Protein AF-A0A523UHT8-F1 (afdb_monomer)

Solvent-accessible surface area (backbone atoms only — not comparable to full-atom values): 7804 Å² total; per-residue (Å²): 109,72,67,57,50,40,52,53,35,48,50,46,30,52,52,48,49,47,45,37,44,64,73,67,59,37,53,72,67,59,37,49,61,74,40,44,63,39,52,52,34,50,52,41,34,51,19,59,75,73,63,38,61,50,54,41,23,27,41,36,50,54,29,47,51,51,14,58,46,39,65,77,75,48,65,91,44,88,87,36,39,68,58,51,51,44,22,50,51,30,42,53,48,40,53,49,53,52,50,55,28,57,79,66,72,37,53,69,49,42,53,53,12,35,52,54,13,48,67,52,45,54,61,51,51,52,51,40,55,51,50,53,65,75,39,55,82,69,53,59,61,56,51,67,76,64,59,127

Foldseek 3Di:
DLVVLLVLLVVLLVVLCCCCCPVVVDDPVLSCLVPVLSVLSVQCSVCSVVVPLLSLLLSLVVLCCLLVVQPVVADCDPLCVSVVSSSVSSVVSNVV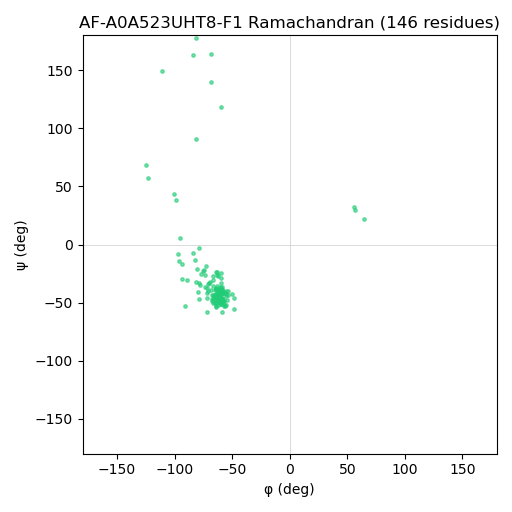SVVVCVVVVVVVSNVNSPVNSVVVVVVVVVVSVVVCVVCVVSVVVVVVSVDD

Nearest PDB structures (foldseek):
  3kav-assembly1_A  TM=5.963E-01  e=1.786E+00  Pseudomonas aeruginosa
  3kaw-assembly1_A  TM=6.095E-01  e=2.820E+00  Pseudomonas aeruginosa
  4zsv-assembly1_A  TM=6.319E-01  e=4.930E+00  Aquifex aeolicus VF5
  4zsz-assembly1_A  TM=6.050E-01  e=6.040E+00  Aquifex aeolicus VF5

pLDDT: mean 90.86, std 11.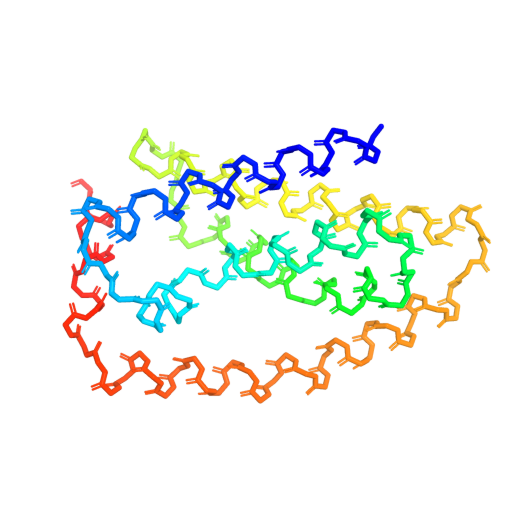4, range [41.84, 98.56]

Radius of gyration: 15.55 Å; Cα contacts (8 Å, |Δi|>4): 147; chains: 1; bounding box: 41×24×43 Å

Sequence (148 aa):
MKFFLIFANGICVGLAGFIFLYFLKYNFISWVMTDIPSLIQMFVVFALIFGKKILMNISIPFLLFYGAGGFFLFDWSSRTMPAQISHSIMILTTLYIIYLMITRWEIGKLVIGIMLGIILFVPFRVCEIYYLK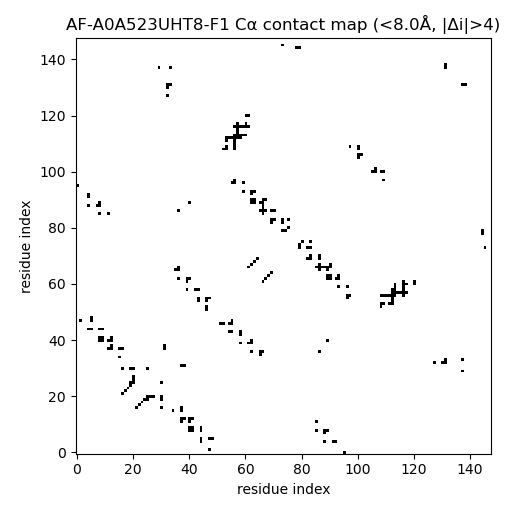AHPEVKSHFEFFRSK

Secondary structure (DSSP, 8-state):
-HHHHHHHHHHHHHHHHIIIIIIS---HHHHHHH-HHHHHHHHHHHHHHTT-HHHHHHHHHHHHHHHHHHHHHS-SSTTTHHHHHHHHHHHHHHHHHHHHHHHTT-HHHHHHHHHHHHHHHHHHHHHHHHHHHH-GGGTHHHHHHH--

Structure (mmCIF, N/CA/C/O backbone):
data_AF-A0A523UHT8-F1
#
_entry.id   AF-A0A523UHT8-F1
#
loop_
_atom_site.group_PDB
_atom_site.id
_atom_site.type_symbol
_atom_site.label_atom_id
_atom_site.label_alt_id
_atom_site.label_comp_id
_atom_site.label_asym_id
_atom_site.label_entity_id
_atom_site.label_seq_id
_atom_site.pdbx_PDB_ins_code
_atom_site.Cartn_x
_atom_site.Cartn_y
_atom_site.Cartn_z
_atom_site.occupancy
_atom_site.B_iso_or_equiv
_atom_site.auth_seq_id
_atom_site.auth_comp_id
_atom_site.auth_asym_id
_atom_site.auth_atom_id
_atom_site.pdbx_PDB_model_num
ATOM 1 N N . MET A 1 1 ? 0.981 7.375 14.532 1.00 90.00 1 MET A N 1
ATOM 2 C CA . MET A 1 1 ? 0.962 6.261 13.556 1.00 90.00 1 MET A CA 1
ATOM 3 C C . MET A 1 1 ? 0.268 6.618 12.238 1.00 90.00 1 MET A C 1
ATOM 5 O O . MET A 1 1 ? 0.932 6.576 11.217 1.00 90.00 1 MET A O 1
ATOM 9 N N . LYS A 1 2 ? -1.010 7.037 12.226 1.00 94.38 2 LYS A N 1
ATOM 10 C CA . LYS A 1 2 ? -1.746 7.370 10.983 1.00 94.38 2 LYS A CA 1
ATOM 11 C C . LYS A 1 2 ? -0.986 8.297 10.018 1.00 94.38 2 LYS A C 1
ATOM 13 O O . LYS A 1 2 ? -0.805 7.948 8.861 1.00 94.38 2 LYS A O 1
ATOM 18 N N . PHE A 1 3 ? -0.549 9.465 10.499 1.00 96.44 3 PHE A N 1
ATOM 19 C CA . PHE A 1 3 ? 0.160 10.449 9.672 1.00 96.44 3 PHE A CA 1
ATOM 20 C C . PHE A 1 3 ? 1.469 9.899 9.109 1.00 96.44 3 PHE A C 1
ATOM 22 O O . PHE A 1 3 ? 1.720 10.044 7.921 1.00 96.44 3 PHE A O 1
ATOM 29 N N . PHE A 1 4 ? 2.250 9.195 9.933 1.00 97.69 4 PHE A N 1
ATOM 30 C CA . PHE A 1 4 ? 3.465 8.517 9.485 1.00 97.69 4 PHE A CA 1
ATOM 31 C C . PHE A 1 4 ? 3.183 7.573 8.311 1.00 97.69 4 PHE A C 1
ATOM 33 O O . PHE A 1 4 ? 3.860 7.660 7.297 1.00 97.69 4 PHE A O 1
ATOM 40 N N . LEU A 1 5 ? 2.147 6.733 8.404 1.00 97.50 5 LEU A N 1
ATOM 41 C CA . LEU A 1 5 ? 1.805 5.798 7.329 1.00 97.50 5 LEU A CA 1
ATOM 42 C C . LEU A 1 5 ? 1.329 6.510 6.059 1.00 97.50 5 LEU A C 1
ATOM 44 O O . LEU A 1 5 ? 1.661 6.062 4.968 1.00 97.50 5 LEU A O 1
ATOM 48 N N . ILE A 1 6 ? 0.599 7.623 6.179 1.00 97.88 6 ILE A N 1
ATOM 49 C CA . ILE A 1 6 ? 0.219 8.448 5.021 1.00 97.88 6 ILE A CA 1
ATOM 50 C C . ILE A 1 6 ? 1.472 8.946 4.293 1.00 97.88 6 ILE A C 1
ATOM 52 O O . ILE A 1 6 ? 1.597 8.742 3.088 1.00 97.88 6 ILE A O 1
ATOM 56 N N . PHE A 1 7 ? 2.414 9.549 5.022 1.00 97.88 7 PHE A N 1
ATOM 57 C CA . PHE A 1 7 ? 3.648 10.060 4.427 1.00 97.88 7 PHE A CA 1
ATOM 58 C C . PHE A 1 7 ? 4.541 8.940 3.893 1.00 97.88 7 PHE A C 1
ATOM 60 O O . PHE A 1 7 ? 5.031 9.049 2.778 1.00 97.88 7 PHE A O 1
ATOM 67 N N . ALA A 1 8 ? 4.716 7.847 4.638 1.00 97.75 8 ALA A N 1
ATOM 68 C CA . ALA A 1 8 ? 5.574 6.738 4.234 1.00 97.75 8 ALA A CA 1
ATOM 69 C C . ALA A 1 8 ? 5.073 6.063 2.950 1.00 97.75 8 ALA A C 1
ATOM 71 O O . ALA A 1 8 ? 5.849 5.901 2.010 1.00 97.75 8 ALA A O 1
ATOM 72 N N . ASN A 1 9 ? 3.777 5.733 2.869 1.00 97.88 9 ASN A N 1
ATOM 73 C CA . ASN A 1 9 ? 3.193 5.195 1.636 1.00 97.88 9 ASN A CA 1
ATOM 74 C C . ASN A 1 9 ? 3.264 6.232 0.505 1.00 97.88 9 ASN A C 1
ATOM 76 O O . ASN A 1 9 ? 3.641 5.885 -0.606 1.00 97.88 9 ASN A O 1
ATOM 80 N N . GLY A 1 10 ? 2.969 7.508 0.782 1.00 97.12 10 GLY A N 1
ATOM 81 C CA . GLY A 1 10 ? 3.051 8.575 -0.219 1.00 97.12 10 GLY A CA 1
ATOM 82 C C . GLY A 1 10 ? 4.455 8.751 -0.809 1.00 97.12 10 GLY A C 1
ATOM 83 O O . GLY A 1 10 ? 4.593 8.895 -2.020 1.00 97.12 10 GLY A O 1
ATOM 84 N N . ILE A 1 11 ? 5.498 8.676 0.022 1.00 97.25 11 ILE A N 1
ATOM 85 C CA . ILE A 1 11 ? 6.900 8.722 -0.417 1.00 97.25 11 ILE A CA 1
ATOM 86 C C . ILE A 1 11 ? 7.235 7.500 -1.276 1.00 97.25 11 ILE A C 1
ATOM 88 O O . ILE A 1 11 ? 7.860 7.663 -2.320 1.00 97.25 11 ILE A O 1
ATOM 92 N N . CYS A 1 12 ? 6.797 6.299 -0.880 1.00 96.25 12 CYS A N 1
ATOM 93 C CA . CYS A 1 12 ? 7.025 5.077 -1.658 1.00 96.25 12 CYS A CA 1
ATOM 94 C C . CYS A 1 12 ? 6.412 5.189 -3.063 1.00 96.25 12 CYS A C 1
ATOM 96 O O . CYS A 1 12 ? 7.110 4.973 -4.052 1.00 96.25 12 CYS A O 1
ATOM 98 N N . VAL A 1 13 ? 5.155 5.638 -3.151 1.00 95.88 13 VAL A N 1
ATOM 99 C CA . VAL A 1 13 ? 4.454 5.879 -4.424 1.00 95.88 13 VAL A CA 1
ATOM 100 C C . VAL A 1 13 ? 5.153 6.952 -5.256 1.00 95.88 13 VAL A C 1
ATOM 102 O O . VAL A 1 13 ? 5.327 6.780 -6.459 1.00 95.88 13 VAL A O 1
ATOM 105 N N . GLY A 1 14 ? 5.55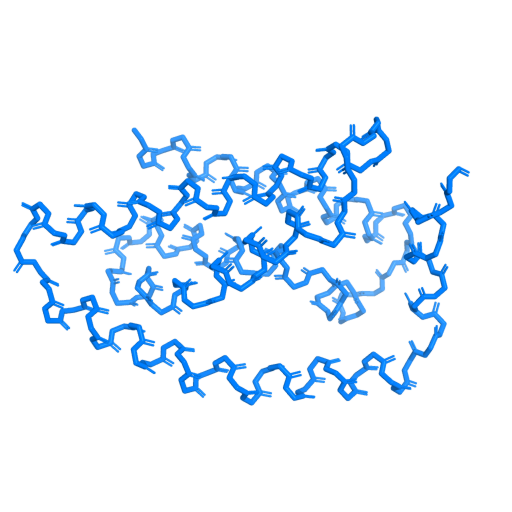8 8.061 -4.632 1.00 94.75 14 GLY A N 1
ATOM 106 C CA . GLY A 1 14 ? 6.224 9.165 -5.322 1.00 94.75 14 GLY A CA 1
ATOM 107 C C . GLY A 1 14 ? 7.577 8.763 -5.908 1.00 94.75 14 GLY A C 1
ATOM 108 O O . GLY A 1 14 ? 7.857 9.063 -7.067 1.00 94.75 14 GLY A O 1
ATOM 109 N N . LEU A 1 15 ? 8.397 8.042 -5.137 1.00 93.12 15 LEU A N 1
ATOM 110 C CA . LEU A 1 15 ? 9.695 7.540 -5.592 1.00 93.12 15 LEU A CA 1
ATOM 111 C C . LEU A 1 15 ? 9.542 6.508 -6.708 1.00 93.12 15 LEU A C 1
ATOM 113 O O . LEU A 1 15 ? 10.246 6.593 -7.712 1.00 93.12 15 LEU A O 1
ATOM 117 N N . ALA A 1 16 ? 8.613 5.564 -6.562 1.00 91.69 16 ALA A N 1
ATOM 118 C CA . ALA A 1 16 ? 8.368 4.569 -7.593 1.00 91.69 16 ALA A CA 1
ATOM 119 C C . ALA A 1 16 ? 7.841 5.227 -8.876 1.00 91.69 16 ALA A C 1
ATOM 121 O O . ALA A 1 16 ? 8.415 5.030 -9.944 1.00 91.69 16 ALA A O 1
ATOM 122 N N . GLY A 1 17 ? 6.846 6.112 -8.776 1.00 92.31 17 GLY A N 1
ATOM 123 C CA . GLY A 1 17 ? 6.354 6.884 -9.917 1.00 92.31 17 GLY A CA 1
ATOM 124 C C . GLY A 1 17 ? 7.465 7.670 -10.615 1.00 92.31 17 GLY A C 1
ATOM 125 O O . GLY A 1 17 ? 7.561 7.636 -11.839 1.00 92.31 17 GLY A O 1
ATOM 126 N N . PHE A 1 18 ? 8.363 8.306 -9.858 1.00 92.31 18 PHE A N 1
ATOM 127 C CA . PHE A 1 18 ? 9.525 8.994 -10.422 1.00 92.31 18 PHE A CA 1
ATOM 128 C C . PHE A 1 18 ? 10.466 8.033 -11.167 1.00 92.31 18 PHE A C 1
ATOM 130 O O . PHE A 1 18 ? 10.868 8.315 -12.292 1.00 92.31 18 PHE A O 1
ATOM 137 N N . ILE A 1 19 ? 10.776 6.864 -10.607 1.00 89.94 19 ILE A N 1
ATOM 138 C CA . ILE A 1 19 ? 11.630 5.871 -11.273 1.00 89.94 19 ILE A CA 1
ATOM 139 C C . ILE A 1 19 ? 10.970 5.340 -12.552 1.00 89.94 19 ILE A C 1
ATOM 141 O O . ILE A 1 19 ? 11.566 5.396 -13.628 1.00 89.94 19 ILE A O 1
ATOM 145 N N . PHE A 1 20 ? 9.737 4.848 -12.463 1.00 89.38 20 PHE A N 1
ATOM 146 C CA . PHE A 1 20 ? 9.080 4.177 -13.583 1.00 89.38 20 PHE A CA 1
ATOM 147 C C . PHE A 1 20 ? 8.674 5.148 -14.697 1.00 89.38 20 PHE A C 1
ATOM 149 O O . PHE A 1 20 ? 8.944 4.888 -15.870 1.00 89.38 20 PHE A O 1
ATOM 156 N N . LEU A 1 21 ? 8.061 6.284 -14.359 1.00 90.56 21 LEU A N 1
ATOM 157 C CA . LEU A 1 21 ? 7.547 7.214 -15.367 1.00 90.56 21 LEU A CA 1
ATOM 158 C C . LEU A 1 21 ? 8.655 8.085 -15.966 1.00 90.56 21 LEU A C 1
ATOM 160 O O . LEU A 1 21 ? 8.661 8.311 -17.173 1.00 90.56 21 LEU A O 1
ATOM 164 N N . TYR A 1 22 ? 9.595 8.573 -15.149 1.00 90.62 22 TYR A N 1
ATOM 165 C CA . TYR A 1 22 ? 10.620 9.505 -15.624 1.00 90.62 22 TYR A CA 1
ATOM 166 C C . TYR A 1 22 ? 11.881 8.788 -16.118 1.00 90.62 22 TYR A C 1
ATOM 168 O O . TYR A 1 22 ? 12.301 9.009 -17.254 1.00 90.62 22 TYR A O 1
ATOM 176 N N . PHE A 1 23 ? 12.475 7.902 -15.311 1.00 88.25 23 PHE A N 1
ATOM 177 C CA . PHE A 1 23 ? 13.725 7.231 -15.695 1.00 88.25 23 PHE A CA 1
ATOM 178 C C . PHE A 1 23 ? 13.509 6.074 -16.667 1.00 8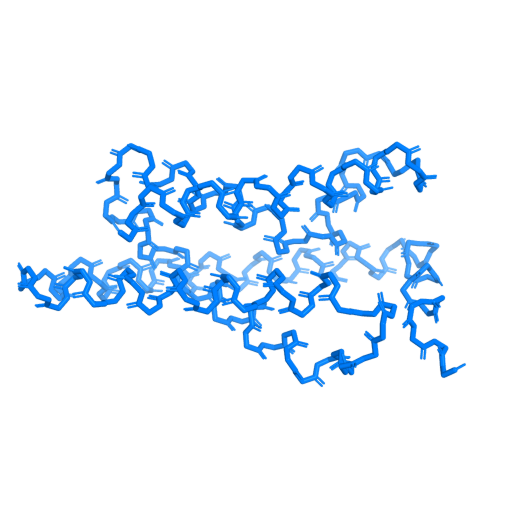8.25 23 PHE A C 1
ATOM 180 O O . PHE A 1 23 ? 14.212 5.988 -17.674 1.00 88.25 23 PHE A O 1
ATOM 187 N N . LEU A 1 24 ? 12.536 5.202 -16.393 1.00 86.50 24 LEU A N 1
ATOM 188 C CA . LEU A 1 24 ? 12.236 4.056 -17.259 1.00 86.50 24 LEU A CA 1
ATOM 189 C C . LEU A 1 24 ? 11.316 4.421 -18.432 1.00 86.50 24 LEU A C 1
ATOM 191 O O . LEU A 1 24 ? 11.130 3.606 -19.331 1.00 86.50 24 LEU A O 1
ATOM 195 N N . LYS A 1 25 ? 10.780 5.651 -18.456 1.00 89.12 25 LYS A N 1
ATOM 196 C CA . LYS A 1 25 ? 9.895 6.177 -19.510 1.00 89.12 25 LYS A CA 1
ATOM 197 C C . LYS A 1 25 ? 8.657 5.312 -19.754 1.00 89.12 25 LYS A C 1
ATOM 199 O O . LYS A 1 25 ? 8.162 5.227 -20.880 1.00 89.12 25 LYS A O 1
ATOM 204 N N . TYR A 1 26 ? 8.145 4.663 -18.712 1.00 88.31 26 TYR A N 1
ATOM 205 C CA . TYR A 1 26 ? 6.901 3.915 -18.825 1.00 88.31 26 TYR A CA 1
ATOM 206 C C . TYR A 1 26 ? 5.747 4.890 -19.033 1.00 88.31 26 TYR A C 1
ATOM 208 O O . TYR A 1 26 ? 5.676 5.946 -18.402 1.00 88.31 26 TYR A O 1
ATOM 216 N N . ASN A 1 27 ? 4.807 4.523 -19.902 1.00 91.19 27 ASN A N 1
ATOM 217 C CA . ASN A 1 27 ? 3.524 5.207 -19.912 1.00 91.19 27 ASN A CA 1
ATOM 218 C C . ASN A 1 27 ? 2.751 4.872 -18.621 1.00 91.19 27 ASN A C 1
ATOM 220 O O . ASN A 1 27 ? 3.065 3.913 -17.910 1.00 91.19 27 ASN A O 1
ATOM 224 N N . PHE A 1 28 ? 1.720 5.663 -18.326 1.00 88.94 28 PHE A N 1
ATOM 225 C CA . PHE A 1 28 ? 0.950 5.519 -17.091 1.00 88.94 28 PHE A CA 1
ATOM 226 C C . PHE A 1 28 ? 0.345 4.116 -16.912 1.00 88.94 28 PHE A C 1
ATOM 228 O O . PHE A 1 28 ? 0.391 3.569 -15.814 1.00 88.94 28 PHE A O 1
ATOM 235 N N . ILE A 1 29 ? -0.180 3.511 -17.985 1.00 89.94 29 ILE A N 1
ATOM 236 C CA . ILE A 1 29 ? -0.800 2.179 -17.927 1.00 89.94 29 ILE A CA 1
ATOM 237 C C . ILE A 1 29 ? 0.257 1.117 -17.620 1.00 89.94 29 ILE A C 1
ATOM 239 O O . ILE A 1 29 ? 0.060 0.306 -16.716 1.00 89.94 29 ILE A O 1
ATOM 243 N N . SER A 1 30 ? 1.394 1.154 -18.316 1.00 89.31 30 SER A N 1
ATOM 244 C CA . SER A 1 30 ? 2.507 0.240 -18.077 1.00 89.31 30 SER A CA 1
ATOM 245 C C . SER A 1 30 ? 3.012 0.351 -16.647 1.00 89.31 30 SER A C 1
ATOM 247 O O . SER A 1 30 ? 3.143 -0.681 -16.003 1.00 89.31 30 SER A O 1
ATOM 249 N N . TRP A 1 31 ? 3.205 1.567 -16.117 1.00 90.31 31 TRP A N 1
ATOM 250 C CA . TRP A 1 31 ? 3.606 1.758 -14.720 1.00 90.31 31 TRP A CA 1
ATOM 251 C C . TRP A 1 31 ? 2.612 1.115 -13.751 1.00 90.31 31 TRP A C 1
ATOM 253 O O . TRP A 1 31 ? 3.019 0.273 -12.954 1.00 90.31 31 TRP A O 1
ATOM 263 N N . VAL A 1 32 ? 1.320 1.437 -13.863 1.00 89.56 32 VAL A N 1
ATOM 264 C CA . VAL A 1 32 ? 0.276 0.907 -12.970 1.00 89.56 32 VAL A CA 1
ATOM 265 C C . VAL A 1 32 ? 0.208 -0.621 -13.004 1.00 89.56 32 VAL A C 1
ATOM 267 O O . VAL A 1 32 ? 0.041 -1.251 -11.961 1.00 89.56 32 VAL A O 1
ATOM 270 N N . MET A 1 33 ? 0.351 -1.223 -14.185 1.00 89.38 33 MET A N 1
ATOM 271 C CA . MET A 1 33 ? 0.281 -2.677 -14.340 1.00 89.38 33 MET A CA 1
ATOM 272 C C . MET A 1 33 ? 1.556 -3.393 -13.880 1.00 89.38 33 MET A C 1
ATOM 274 O O . MET A 1 33 ? 1.488 -4.559 -13.500 1.00 89.38 33 MET A O 1
ATOM 278 N N . THR A 1 34 ? 2.712 -2.721 -13.883 1.00 86.25 34 THR A N 1
ATOM 279 C CA . THR A 1 34 ? 3.966 -3.286 -13.351 1.00 86.25 34 THR A CA 1
ATOM 280 C C . THR A 1 34 ? 4.208 -3.042 -11.882 1.00 86.25 34 THR A C 1
ATOM 282 O O . THR A 1 34 ? 4.866 -3.845 -11.228 1.00 86.25 34 THR A O 1
ATOM 285 N N . ASP A 1 35 ? 3.713 -1.924 -11.375 1.00 90.44 35 ASP A N 1
ATOM 286 C CA . ASP A 1 35 ? 3.961 -1.447 -10.026 1.00 90.44 35 ASP A CA 1
ATOM 287 C C . ASP A 1 35 ? 2.629 -1.249 -9.308 1.00 90.44 35 ASP A C 1
ATOM 289 O O . ASP A 1 35 ? 2.252 -0.190 -8.800 1.00 90.44 35 ASP A O 1
ATOM 293 N N . ILE A 1 36 ? 1.893 -2.352 -9.280 1.00 91.88 36 ILE A N 1
ATOM 294 C CA . ILE A 1 36 ? 0.651 -2.481 -8.539 1.00 91.88 36 ILE A CA 1
ATOM 295 C C . ILE A 1 36 ? 0.834 -2.099 -7.059 1.00 91.88 36 ILE A C 1
ATOM 297 O O . ILE A 1 36 ? -0.065 -1.440 -6.529 1.00 91.88 36 ILE A O 1
ATOM 301 N N . PRO A 1 37 ? 1.946 -2.448 -6.363 1.00 93.31 37 PRO A N 1
ATOM 302 C CA . PRO A 1 37 ? 2.173 -1.987 -4.997 1.00 93.31 37 PRO A CA 1
ATOM 303 C C . PRO A 1 37 ? 1.960 -0.479 -4.832 1.00 93.31 37 PRO A C 1
ATOM 305 O O . PRO A 1 37 ? 1.212 -0.083 -3.937 1.00 93.31 37 PRO A O 1
ATOM 308 N N . SER A 1 38 ? 2.498 0.348 -5.734 1.00 94.12 38 SER A N 1
ATOM 309 C CA . SER A 1 38 ? 2.292 1.801 -5.696 1.00 94.12 38 SER A CA 1
ATOM 310 C C . SER A 1 38 ? 0.836 2.210 -5.904 1.00 94.12 38 SER A C 1
ATOM 312 O O . SER A 1 38 ? 0.346 3.104 -5.212 1.00 94.12 38 SER A O 1
ATOM 314 N N . LEU A 1 39 ? 0.092 1.541 -6.789 1.00 94.62 39 LEU A N 1
ATOM 315 C CA . LEU A 1 39 ? -1.345 1.802 -6.946 1.00 94.62 39 LEU A CA 1
ATOM 316 C C . LEU A 1 39 ? -2.106 1.534 -5.636 1.00 94.62 39 LEU A C 1
ATOM 318 O O . LEU A 1 39 ? -2.926 2.347 -5.201 1.00 94.62 39 LEU A O 1
ATOM 322 N N . ILE A 1 40 ? -1.818 0.409 -4.980 1.00 96.75 40 ILE A N 1
ATOM 323 C CA . ILE A 1 40 ? -2.467 0.024 -3.720 1.00 96.75 40 ILE A CA 1
ATOM 324 C C . ILE A 1 40 ? -2.059 0.963 -2.580 1.00 96.75 40 ILE A C 1
ATOM 326 O O . ILE A 1 40 ? -2.907 1.361 -1.777 1.00 96.75 40 ILE A O 1
ATOM 330 N N . GLN A 1 41 ? -0.791 1.373 -2.526 1.00 97.50 41 GLN A N 1
ATOM 331 C CA . GLN A 1 41 ? -0.307 2.363 -1.566 1.00 97.50 41 GLN A CA 1
ATOM 332 C C . GLN A 1 41 ? -0.968 3.735 -1.780 1.00 97.50 41 GLN A C 1
ATOM 334 O O . GLN A 1 41 ? -1.354 4.399 -0.818 1.00 97.50 41 GLN A O 1
ATOM 339 N N . MET A 1 42 ? -1.191 4.145 -3.029 1.00 96.94 42 MET A N 1
ATOM 340 C CA . MET A 1 42 ? -1.927 5.370 -3.349 1.00 96.94 42 MET A CA 1
ATOM 341 C C . MET A 1 42 ? -3.389 5.277 -2.888 1.00 96.94 42 MET A C 1
ATOM 343 O O . MET A 1 42 ? -3.905 6.193 -2.240 1.00 96.94 42 MET A O 1
ATOM 347 N N . PHE A 1 43 ? -4.041 4.140 -3.146 1.00 97.44 43 PHE A N 1
ATOM 348 C CA . PHE A 1 43 ? -5.408 3.880 -2.697 1.00 97.44 43 PHE A CA 1
ATOM 349 C C . PHE A 1 43 ? -5.533 3.890 -1.165 1.00 97.44 43 PHE A C 1
ATOM 351 O O . PHE A 1 43 ? -6.456 4.507 -0.624 1.00 97.44 43 PHE A O 1
ATOM 358 N N . VAL A 1 44 ? -4.600 3.266 -0.435 1.00 97.81 44 VAL A N 1
ATOM 359 C CA . VAL A 1 44 ? -4.651 3.269 1.035 1.00 97.81 44 VAL A CA 1
ATOM 360 C C . VAL A 1 44 ? -4.328 4.647 1.616 1.00 97.81 44 VAL A C 1
ATOM 362 O O . VAL A 1 44 ? -4.953 5.039 2.600 1.00 97.81 44 VAL A O 1
ATOM 365 N N . VAL A 1 45 ? -3.437 5.429 0.995 1.00 97.94 45 VAL A N 1
ATOM 366 C CA . VAL A 1 45 ? -3.192 6.833 1.376 1.00 97.94 45 VAL A CA 1
ATOM 367 C C . VAL A 1 45 ? -4.482 7.640 1.279 1.00 97.94 45 VAL A C 1
ATOM 369 O O . VAL A 1 45 ? -4.861 8.302 2.249 1.00 97.94 45 VAL A O 1
ATOM 372 N N . PHE A 1 46 ? -5.203 7.520 0.162 1.00 97.75 46 PHE A N 1
ATOM 373 C CA . PHE A 1 46 ? -6.520 8.129 -0.002 1.00 97.75 46 PHE A CA 1
ATOM 374 C C . PHE A 1 46 ? -7.476 7.677 1.114 1.00 97.75 46 PHE A C 1
ATOM 376 O O . PHE A 1 46 ? -8.030 8.506 1.842 1.00 97.75 46 PHE A O 1
ATOM 383 N N . ALA A 1 47 ? -7.617 6.367 1.333 1.00 97.56 47 ALA A N 1
ATOM 384 C CA . ALA A 1 47 ? -8.503 5.832 2.366 1.00 97.56 47 ALA A CA 1
ATOM 385 C C . ALA A 1 47 ? -8.165 6.366 3.773 1.00 97.56 47 ALA A C 1
ATOM 387 O O . ALA A 1 47 ? -9.074 6.731 4.529 1.00 97.56 47 ALA A O 1
ATOM 388 N N . LEU A 1 48 ? -6.871 6.452 4.108 1.00 97.56 48 LEU A N 1
ATOM 389 C CA . LEU A 1 48 ? -6.352 6.987 5.365 1.00 97.56 48 LEU A CA 1
ATOM 390 C C . LEU A 1 48 ? -6.673 8.474 5.524 1.00 97.56 48 LEU A C 1
ATOM 392 O O . LEU A 1 48 ? -7.228 8.848 6.562 1.00 97.56 48 LEU A O 1
ATOM 396 N N . ILE A 1 49 ? -6.386 9.312 4.524 1.00 97.81 49 ILE A N 1
ATOM 397 C CA . ILE A 1 49 ? -6.667 10.758 4.562 1.00 97.81 49 ILE A CA 1
ATOM 398 C C . ILE A 1 49 ? -8.152 10.999 4.850 1.00 97.81 49 ILE A C 1
ATOM 400 O O . ILE A 1 49 ? -8.486 11.651 5.840 1.00 97.81 49 ILE A O 1
ATOM 404 N N . PHE A 1 50 ? -9.038 10.367 4.077 1.00 97.00 50 PHE A N 1
ATOM 405 C CA . PHE A 1 50 ? -10.487 10.557 4.196 1.00 97.00 50 PHE A CA 1
ATOM 406 C C . PHE A 1 50 ? -11.138 9.783 5.351 1.00 97.00 50 PHE A C 1
ATOM 408 O O . PHE A 1 50 ? -12.346 9.890 5.566 1.00 97.00 50 PHE A O 1
ATOM 415 N N . GLY A 1 51 ? -10.375 8.976 6.096 1.00 94.81 51 GLY A N 1
ATOM 416 C CA . GLY A 1 51 ? -10.897 8.224 7.239 1.00 94.81 51 GLY A CA 1
ATOM 417 C C . GLY A 1 51 ? -11.941 7.163 6.863 1.00 94.81 51 GLY A C 1
ATOM 418 O O . GLY A 1 51 ? -12.744 6.760 7.708 1.00 94.81 51 GLY A O 1
ATOM 419 N N . LYS A 1 52 ? -11.959 6.701 5.606 1.00 96.25 52 LYS A N 1
ATOM 420 C CA . LYS A 1 52 ? -12.966 5.763 5.091 1.00 96.25 52 LYS A CA 1
ATOM 421 C C . LYS A 1 52 ? -12.608 4.329 5.477 1.00 96.25 52 LYS A C 1
ATOM 423 O O . LYS A 1 52 ? -11.931 3.625 4.738 1.00 96.25 52 LYS A O 1
ATOM 428 N N . LYS A 1 53 ? -13.105 3.885 6.632 1.00 96.25 53 LYS A N 1
ATOM 429 C CA . LYS A 1 53 ? -12.784 2.575 7.236 1.00 96.25 53 LYS A CA 1
ATOM 430 C C . LYS A 1 53 ? -13.012 1.388 6.295 1.00 96.25 53 LYS A C 1
ATOM 432 O O . LYS A 1 53 ? -12.156 0.523 6.204 1.00 96.25 53 LYS A O 1
ATOM 437 N N . ILE A 1 54 ? -14.124 1.378 5.554 1.00 96.94 54 ILE A N 1
ATOM 438 C CA . ILE A 1 54 ? -14.403 0.313 4.575 1.00 96.94 54 ILE A CA 1
ATOM 439 C C . ILE A 1 54 ? -13.337 0.295 3.472 1.00 96.94 54 ILE A C 1
ATOM 441 O O . ILE A 1 54 ? -12.829 -0.774 3.160 1.00 96.94 54 ILE A O 1
ATOM 445 N N . LEU A 1 55 ? -12.934 1.456 2.941 1.00 97.75 55 LEU A N 1
ATOM 446 C CA . LEU A 1 55 ? -11.875 1.532 1.925 1.00 97.75 55 LEU A CA 1
ATOM 447 C C . LEU A 1 55 ? -10.518 1.078 2.480 1.00 97.75 55 LEU A C 1
ATOM 449 O O . LEU A 1 55 ? -9.797 0.353 1.802 1.00 97.75 55 LEU A O 1
ATOM 453 N N . MET A 1 56 ? -10.196 1.434 3.731 1.00 98.12 56 MET A N 1
ATOM 454 C CA . MET A 1 56 ? -8.994 0.919 4.399 1.00 98.12 56 MET A CA 1
ATOM 455 C C . MET A 1 56 ? -9.030 -0.612 4.460 1.00 98.12 56 MET A C 1
ATOM 457 O O . MET A 1 56 ? -8.069 -1.273 4.084 1.00 98.12 56 MET A O 1
ATOM 461 N N . ASN A 1 57 ? -10.157 -1.190 4.870 1.00 98.31 57 ASN A N 1
ATOM 462 C CA . ASN A 1 57 ? -10.290 -2.636 5.024 1.00 98.31 57 ASN A CA 1
ATOM 463 C C . ASN A 1 57 ? -10.295 -3.376 3.671 1.00 98.31 57 ASN A C 1
ATOM 465 O O . ASN A 1 57 ? -9.740 -4.466 3.585 1.00 98.31 57 ASN A O 1
ATOM 469 N N . ILE A 1 58 ? -10.840 -2.768 2.608 1.00 98.38 58 ILE A N 1
ATOM 470 C CA . ILE A 1 58 ? -10.760 -3.282 1.226 1.00 98.38 58 ILE A CA 1
ATOM 471 C C . ILE A 1 58 ? -9.310 -3.404 0.753 1.00 98.38 58 ILE A C 1
ATOM 473 O O . ILE A 1 58 ? -8.990 -4.321 0.003 1.00 98.38 58 ILE A O 1
ATOM 477 N N . SER A 1 59 ? -8.419 -2.517 1.204 1.00 98.06 59 SER A N 1
ATOM 478 C CA . SER A 1 59 ? -7.006 -2.574 0.816 1.00 98.06 59 SER A CA 1
ATOM 479 C C . SER A 1 59 ? -6.230 -3.726 1.468 1.00 98.06 59 SER A C 1
ATOM 481 O O . SER A 1 59 ? -5.187 -4.103 0.948 1.00 98.06 59 SER A O 1
ATOM 483 N N . ILE A 1 60 ? -6.728 -4.326 2.559 1.00 98.25 60 ILE A N 1
ATOM 484 C CA . ILE A 1 60 ? -5.995 -5.342 3.339 1.00 98.25 60 ILE A CA 1
ATOM 485 C C . ILE A 1 60 ? -5.560 -6.548 2.490 1.00 98.25 60 ILE A C 1
ATOM 487 O O . ILE A 1 60 ? -4.372 -6.865 2.528 1.00 98.25 60 ILE A O 1
ATOM 491 N N . PRO A 1 61 ? -6.436 -7.215 1.706 1.00 98.12 61 PRO A N 1
ATOM 492 C CA . PRO A 1 61 ? -6.016 -8.358 0.893 1.00 98.12 61 PRO A CA 1
ATOM 493 C C . PRO A 1 61 ? -4.911 -8.001 -0.105 1.00 98.12 61 PRO A C 1
ATOM 495 O O . PRO A 1 61 ? -3.954 -8.756 -0.264 1.00 98.12 61 PRO A O 1
ATOM 498 N N . PHE A 1 62 ? -4.997 -6.818 -0.718 1.00 97.50 62 PHE A N 1
ATOM 499 C CA . PHE A 1 62 ? -3.977 -6.322 -1.636 1.00 97.50 62 PHE A CA 1
ATOM 500 C C . PHE A 1 62 ? -2.662 -6.030 -0.905 1.00 97.50 62 PHE A C 1
ATOM 502 O O . PHE A 1 62 ? -1.607 -6.506 -1.317 1.00 97.50 62 PHE A O 1
ATOM 509 N N . LEU A 1 63 ? -2.714 -5.281 0.199 1.00 97.75 63 LEU A N 1
ATOM 510 C CA . LEU A 1 63 ? -1.530 -4.931 0.982 1.00 97.75 63 LEU A CA 1
ATOM 511 C C . LEU A 1 63 ? -0.812 -6.171 1.518 1.00 97.75 63 LEU A C 1
ATOM 513 O O . LEU A 1 63 ? 0.414 -6.213 1.493 1.00 97.75 63 LEU A O 1
ATOM 517 N N . LEU A 1 64 ? -1.556 -7.189 1.956 1.00 96.88 64 LEU A N 1
ATOM 518 C CA . LEU A 1 64 ? -0.983 -8.461 2.385 1.00 96.88 64 LEU A CA 1
ATOM 519 C C . LEU A 1 64 ? -0.365 -9.221 1.218 1.00 96.88 64 LEU A C 1
ATOM 521 O O . LEU A 1 64 ? 0.773 -9.661 1.335 1.00 96.88 64 LEU A O 1
ATOM 525 N N . PHE A 1 65 ? -1.072 -9.359 0.097 1.00 95.62 65 PHE A N 1
ATOM 526 C CA . PHE A 1 65 ? -0.560 -10.115 -1.041 1.00 95.62 65 PHE A CA 1
ATOM 527 C C . PHE A 1 65 ? 0.719 -9.493 -1.612 1.00 95.62 65 PHE A C 1
ATOM 529 O O . PHE A 1 65 ? 1.735 -10.173 -1.726 1.00 95.62 65 PHE A O 1
ATOM 536 N N . TYR A 1 66 ? 0.697 -8.196 -1.926 1.00 94.19 66 TYR A N 1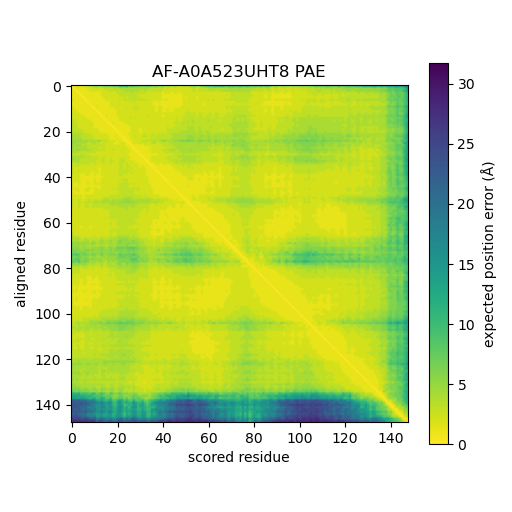
ATOM 537 C CA . TYR A 1 66 ? 1.850 -7.515 -2.518 1.00 94.19 66 TYR A CA 1
ATOM 538 C C . TYR A 1 66 ? 2.923 -7.161 -1.485 1.00 94.19 66 TYR A C 1
ATOM 540 O O . TYR A 1 66 ? 4.104 -7.192 -1.812 1.00 94.19 66 TYR A O 1
ATOM 548 N N . GLY A 1 67 ? 2.547 -6.843 -0.243 1.00 94.62 67 GLY A N 1
ATOM 549 C CA . GLY A 1 67 ? 3.494 -6.557 0.834 1.00 94.62 67 GLY A CA 1
ATOM 550 C C . GLY A 1 67 ? 4.206 -7.817 1.320 1.00 94.62 67 GLY A C 1
ATOM 551 O O . GLY A 1 67 ? 5.426 -7.902 1.239 1.00 94.62 67 GLY A O 1
ATOM 552 N N . ALA A 1 68 ? 3.459 -8.830 1.773 1.00 93.75 68 ALA A N 1
ATOM 553 C CA . ALA A 1 68 ? 4.065 -10.059 2.290 1.00 93.75 68 ALA A CA 1
ATOM 554 C C . ALA A 1 68 ? 4.687 -10.872 1.156 1.00 93.75 68 ALA A C 1
ATOM 556 O O . ALA A 1 68 ? 5.785 -11.393 1.313 1.00 93.75 68 ALA A O 1
ATOM 557 N N . GLY A 1 69 ? 4.018 -10.947 -0.001 1.00 89.44 69 GLY A N 1
ATOM 558 C CA . GLY A 1 69 ? 4.562 -11.612 -1.183 1.00 89.44 69 GLY A CA 1
ATOM 559 C C . GLY A 1 69 ? 5.880 -10.989 -1.643 1.00 89.44 69 GLY A C 1
ATOM 560 O O . GLY A 1 69 ? 6.799 -11.722 -2.000 1.00 89.44 69 GLY A O 1
ATOM 561 N N . GLY A 1 70 ? 6.017 -9.661 -1.552 1.00 85.50 70 GLY A N 1
ATOM 562 C CA . GLY A 1 70 ? 7.255 -8.949 -1.876 1.00 85.50 70 GLY A CA 1
ATOM 563 C C . GLY A 1 70 ? 8.468 -9.452 -1.090 1.00 85.50 70 GLY A C 1
ATOM 564 O O . GLY A 1 70 ? 9.530 -9.662 -1.674 1.00 85.50 70 GLY A O 1
ATOM 565 N N . PHE A 1 71 ? 8.296 -9.770 0.196 1.00 87.69 71 PHE A N 1
ATOM 566 C CA . PHE A 1 71 ? 9.375 -10.307 1.034 1.00 87.69 71 PHE A CA 1
ATOM 567 C C . PHE A 1 71 ? 9.921 -11.658 0.562 1.00 87.69 71 PHE A C 1
ATOM 569 O O . PHE A 1 71 ? 11.079 -11.967 0.827 1.00 87.69 71 PHE A O 1
ATOM 576 N N . PHE A 1 72 ? 9.107 -12.460 -0.129 1.00 85.62 72 PHE A N 1
ATOM 577 C CA . PHE A 1 72 ? 9.523 -13.758 -0.670 1.00 85.62 72 PHE A CA 1
ATOM 578 C C . PHE A 1 72 ? 10.008 -13.676 -2.122 1.00 85.62 72 PHE A C 1
ATOM 580 O O . PHE A 1 72 ? 10.639 -14.613 -2.609 1.00 85.62 72 PHE A O 1
ATOM 587 N N . LEU A 1 73 ? 9.697 -12.586 -2.829 1.00 82.75 73 LEU A N 1
ATOM 588 C CA . LEU A 1 73 ? 10.052 -12.399 -4.238 1.00 82.75 73 LEU A CA 1
ATOM 589 C C . LEU A 1 73 ? 11.372 -11.650 -4.435 1.00 82.75 73 LEU A C 1
ATOM 591 O O . LEU A 1 73 ? 12.049 -11.886 -5.439 1.00 82.75 73 LEU A O 1
ATOM 595 N N . PHE A 1 74 ? 11.728 -10.765 -3.505 1.00 80.50 74 PHE A N 1
ATOM 596 C CA . PHE A 1 74 ? 12.945 -9.961 -3.554 1.00 80.50 74 PHE A CA 1
ATOM 597 C C . PHE A 1 74 ? 13.937 -10.398 -2.473 1.00 80.50 74 PHE A C 1
ATOM 599 O O . PHE A 1 74 ? 13.547 -10.845 -1.395 1.00 80.50 74 PHE A O 1
ATOM 606 N N . ASP A 1 75 ? 15.232 -10.251 -2.750 1.00 85.19 75 ASP A N 1
ATOM 607 C CA . ASP A 1 75 ? 16.278 -10.398 -1.736 1.00 85.19 75 ASP A CA 1
ATOM 608 C C . ASP A 1 75 ? 16.438 -9.107 -0.911 1.00 85.19 75 ASP A C 1
ATOM 610 O O . ASP A 1 75 ? 15.747 -8.117 -1.145 1.00 85.19 75 ASP A O 1
ATOM 614 N N . TRP A 1 76 ? 17.325 -9.115 0.083 1.00 86.81 76 TRP A N 1
ATOM 615 C CA . TRP A 1 76 ? 17.672 -7.934 0.887 1.00 86.81 76 TRP A CA 1
ATOM 616 C C . TRP A 1 76 ? 18.997 -7.318 0.4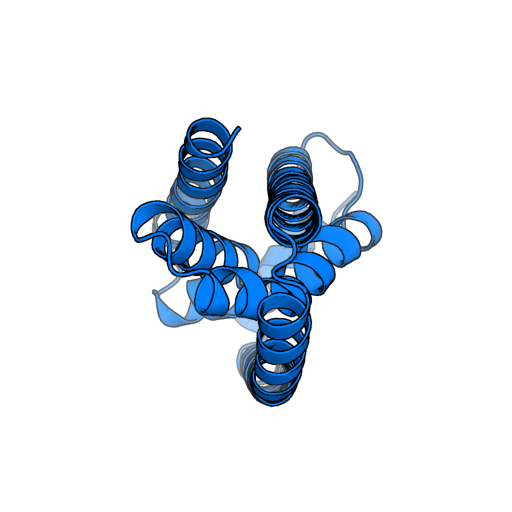18 1.00 86.81 76 TRP A C 1
ATOM 618 O O . TRP A 1 76 ? 19.874 -7.000 1.223 1.00 86.81 76 TRP A O 1
ATOM 628 N N . SER A 1 77 ? 19.180 -7.203 -0.899 1.00 88.25 77 SER A N 1
ATOM 629 C CA . SER A 1 77 ? 20.353 -6.550 -1.481 1.00 88.25 77 SER A CA 1
ATOM 630 C C . SER A 1 77 ? 20.168 -5.031 -1.550 1.00 88.25 77 SER A C 1
ATOM 632 O O . SER A 1 77 ? 19.057 -4.508 -1.479 1.00 88.25 77 SER A O 1
ATOM 634 N N . SER A 1 78 ? 21.260 -4.287 -1.733 1.00 84.88 78 SER A N 1
ATOM 635 C CA . SER A 1 78 ? 21.200 -2.825 -1.883 1.00 84.88 78 SER A CA 1
ATOM 636 C C . SER A 1 78 ? 20.346 -2.374 -3.077 1.00 84.88 78 SER A C 1
ATOM 638 O O . SER A 1 78 ? 19.741 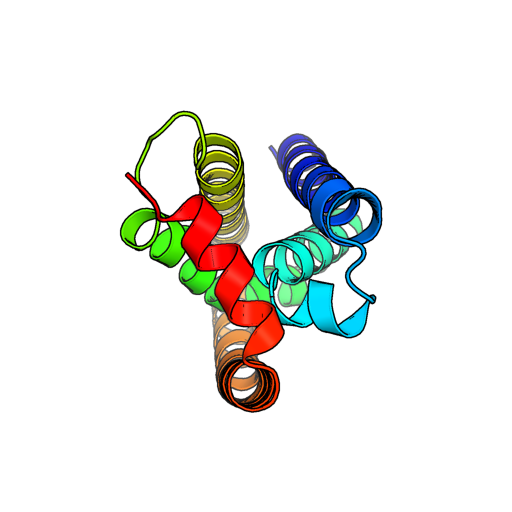-1.305 -3.018 1.00 84.88 78 SER A O 1
ATOM 640 N N . ARG A 1 79 ? 20.257 -3.194 -4.136 1.00 83.88 79 ARG A N 1
ATOM 641 C CA . ARG A 1 79 ? 19.450 -2.920 -5.338 1.00 83.88 79 ARG A CA 1
ATOM 642 C C . ARG A 1 79 ? 17.948 -3.041 -5.080 1.00 83.88 79 ARG A C 1
ATOM 644 O O . ARG A 1 79 ? 17.175 -2.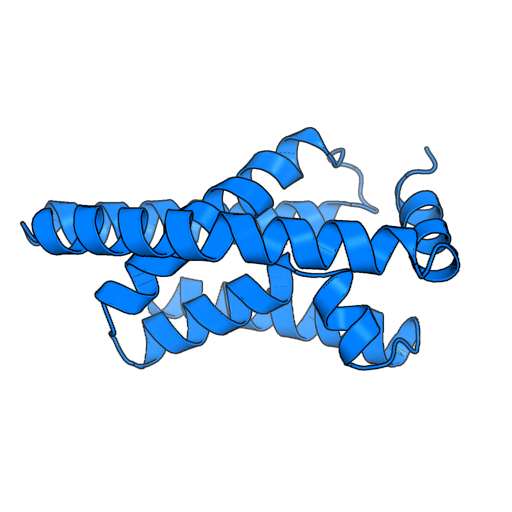253 -5.615 1.00 83.88 79 ARG A O 1
ATOM 651 N N . THR A 1 80 ? 17.537 -4.005 -4.264 1.00 86.88 80 THR A N 1
ATOM 652 C CA . THR A 1 80 ? 16.126 -4.305 -3.960 1.00 86.88 80 THR A CA 1
ATOM 653 C C . THR A 1 80 ? 15.649 -3.670 -2.655 1.00 86.88 80 THR A C 1
ATOM 655 O O . THR A 1 80 ? 14.447 -3.644 -2.388 1.00 86.88 80 THR A O 1
ATOM 658 N N . MET A 1 81 ? 16.557 -3.082 -1.870 1.00 90.00 81 MET A N 1
ATOM 659 C CA . MET A 1 81 ? 16.253 -2.418 -0.601 1.00 90.00 81 MET A CA 1
ATOM 660 C C . MET A 1 81 ? 15.104 -1.396 -0.691 1.00 90.00 81 MET A C 1
ATOM 662 O O . MET A 1 81 ? 14.232 -1.430 0.179 1.00 90.00 81 MET A O 1
ATOM 666 N N . PRO A 1 82 ? 15.006 -0.532 -1.727 1.00 90.12 82 PRO A N 1
ATOM 667 C CA . PRO A 1 82 ? 13.863 0.375 -1.854 1.00 90.12 82 PRO A CA 1
ATOM 668 C C . PRO A 1 82 ? 12.518 -0.361 -1.963 1.00 90.12 82 PRO A C 1
ATOM 670 O O . PRO A 1 82 ? 11.539 0.044 -1.334 1.00 90.12 82 PRO A O 1
ATOM 673 N N . ALA A 1 83 ? 12.473 -1.474 -2.704 1.00 89.88 83 ALA A N 1
ATOM 674 C CA . ALA A 1 83 ? 11.276 -2.303 -2.820 1.00 89.88 83 ALA A CA 1
ATOM 675 C C . ALA A 1 83 ? 10.939 -2.981 -1.482 1.00 89.88 83 ALA A C 1
ATOM 677 O O . ALA A 1 83 ? 9.791 -2.933 -1.044 1.00 89.88 83 ALA A O 1
ATOM 678 N N . GLN A 1 84 ? 11.937 -3.523 -0.776 1.00 92.62 84 GLN A N 1
ATOM 679 C CA . GLN A 1 84 ? 11.737 -4.149 0.539 1.00 92.62 84 GLN A CA 1
ATOM 680 C C . GLN A 1 84 ? 11.205 -3.172 1.592 1.00 92.62 84 GLN A C 1
ATOM 682 O O . GLN A 1 84 ? 10.316 -3.513 2.381 1.00 92.62 84 GLN A O 1
ATOM 687 N N . ILE A 1 85 ? 11.703 -1.933 1.587 1.00 94.62 85 ILE A N 1
ATOM 688 C CA . ILE A 1 85 ? 11.177 -0.865 2.442 1.00 94.62 85 ILE A CA 1
ATOM 689 C C . ILE A 1 85 ? 9.710 -0.602 2.093 1.00 94.62 85 ILE A C 1
ATOM 691 O O . ILE A 1 85 ? 8.872 -0.582 2.995 1.00 94.62 85 ILE A O 1
ATOM 695 N N . SER A 1 86 ? 9.377 -0.473 0.805 1.00 95.69 86 SER A N 1
ATOM 696 C CA . SER A 1 86 ? 7.992 -0.267 0.365 1.00 95.69 86 SER A CA 1
ATOM 697 C C . SER A 1 86 ? 7.063 -1.392 0.844 1.00 95.69 86 SER A C 1
ATOM 699 O O . SER A 1 86 ? 6.043 -1.125 1.486 1.00 95.69 86 SER A O 1
ATOM 701 N N . HIS A 1 87 ? 7.455 -2.654 0.653 1.00 95.75 87 HIS A N 1
ATOM 702 C CA . HIS A 1 87 ? 6.707 -3.821 1.129 1.00 95.75 87 HIS A CA 1
ATOM 703 C C . HIS A 1 87 ? 6.546 -3.841 2.658 1.00 95.75 87 HIS A C 1
ATOM 705 O O . HIS A 1 87 ? 5.459 -4.127 3.169 1.00 95.75 87 HIS A O 1
ATOM 711 N N . SER A 1 88 ? 7.578 -3.432 3.398 1.00 96.75 88 SER A N 1
ATOM 712 C CA . SER A 1 88 ? 7.514 -3.289 4.858 1.00 96.75 88 SER A CA 1
ATOM 713 C C . SER A 1 88 ? 6.492 -2.245 5.294 1.00 96.75 88 SER A C 1
ATOM 715 O O . SER A 1 88 ? 5.708 -2.488 6.216 1.00 96.75 88 SER A O 1
ATOM 717 N N . ILE A 1 89 ? 6.429 -1.110 4.597 1.00 98.25 89 ILE A N 1
ATOM 718 C CA . ILE A 1 89 ? 5.414 -0.084 4.847 1.00 98.25 89 ILE A CA 1
ATOM 719 C C . ILE A 1 89 ? 4.001 -0.615 4.554 1.00 98.25 89 ILE A C 1
ATOM 721 O O . ILE A 1 89 ? 3.080 -0.321 5.322 1.00 98.25 89 ILE A O 1
ATOM 725 N N . MET A 1 90 ? 3.806 -1.444 3.522 1.00 98.31 90 MET A N 1
ATOM 726 C CA . MET A 1 90 ? 2.502 -2.071 3.238 1.00 98.31 90 MET A CA 1
ATOM 727 C C . MET A 1 90 ? 2.047 -2.993 4.378 1.00 98.31 90 MET A C 1
ATOM 729 O O . MET A 1 90 ? 0.888 -2.935 4.805 1.00 98.31 90 MET A O 1
ATOM 733 N N . ILE A 1 91 ? 2.961 -3.796 4.927 1.00 98.25 91 ILE A N 1
ATOM 734 C CA . ILE A 1 91 ? 2.666 -4.676 6.065 1.00 98.25 91 ILE A CA 1
ATOM 735 C C . ILE A 1 91 ? 2.358 -3.875 7.326 1.00 98.25 91 ILE A C 1
ATOM 737 O O . ILE A 1 91 ? 1.326 -4.111 7.956 1.00 98.25 91 ILE A O 1
ATOM 741 N N . LEU A 1 92 ? 3.167 -2.866 7.654 1.00 98.25 92 LEU A N 1
ATOM 742 C CA . LEU A 1 92 ? 2.890 -1.977 8.786 1.00 98.25 92 LEU A CA 1
ATOM 743 C C . LEU A 1 92 ? 1.539 -1.267 8.640 1.00 98.25 92 LEU A C 1
ATOM 745 O O . LEU A 1 92 ? 0.800 -1.127 9.616 1.00 98.25 92 LEU A O 1
ATOM 749 N N . THR A 1 93 ? 1.183 -0.865 7.419 1.00 98.56 93 THR A N 1
ATOM 750 C CA . THR A 1 93 ? -0.114 -0.245 7.122 1.00 98.56 93 THR A CA 1
ATOM 751 C C . THR A 1 93 ? -1.261 -1.216 7.364 1.00 98.56 93 THR A C 1
ATOM 753 O O . THR A 1 93 ? -2.244 -0.856 8.010 1.00 98.56 93 THR A O 1
ATOM 756 N N . THR A 1 94 ? -1.116 -2.464 6.922 1.00 98.44 94 THR A N 1
ATOM 757 C CA . THR A 1 94 ? -2.104 -3.522 7.167 1.00 98.44 94 THR A CA 1
ATOM 758 C C . THR A 1 94 ? -2.304 -3.756 8.662 1.00 98.44 94 THR A C 1
ATOM 760 O O . THR A 1 94 ? -3.436 -3.715 9.148 1.00 98.44 94 THR A O 1
ATOM 763 N N . LEU A 1 95 ? -1.208 -3.955 9.402 1.00 98.31 95 LEU A N 1
ATOM 764 C CA . LEU A 1 95 ? -1.243 -4.187 10.847 1.00 98.31 95 LEU A CA 1
ATOM 765 C C . LEU A 1 95 ? -1.917 -3.024 11.574 1.00 98.31 95 LEU A C 1
ATOM 767 O O . LEU A 1 95 ? -2.755 -3.243 12.445 1.00 98.31 95 LEU A O 1
ATOM 771 N N . TYR A 1 96 ? -1.614 -1.788 11.172 1.00 98.44 96 TYR A N 1
ATOM 772 C CA . TYR A 1 96 ? -2.259 -0.604 11.721 1.00 98.44 96 TYR A CA 1
ATOM 773 C C . TYR A 1 96 ? -3.771 -0.574 11.465 1.00 98.44 96 TYR A C 1
ATOM 775 O O . TYR A 1 96 ? -4.528 -0.272 12.388 1.00 98.44 96 TYR A O 1
ATOM 783 N N . ILE A 1 97 ? -4.229 -0.884 10.246 1.00 98.38 97 ILE A N 1
ATOM 784 C CA . ILE A 1 97 ? -5.663 -0.890 9.914 1.00 98.38 97 ILE A CA 1
ATOM 785 C C . ILE A 1 97 ? -6.394 -1.958 10.736 1.00 98.38 97 ILE A C 1
ATOM 787 O O . ILE A 1 97 ? -7.422 -1.660 11.345 1.00 98.38 97 ILE A O 1
ATOM 791 N N . ILE A 1 98 ? -5.843 -3.174 10.814 1.00 98.12 98 ILE A N 1
ATOM 792 C CA . ILE A 1 98 ? -6.416 -4.269 11.610 1.00 98.12 98 ILE A CA 1
ATOM 793 C C . ILE A 1 98 ? -6.476 -3.875 13.090 1.00 98.12 98 ILE A C 1
ATOM 795 O O . ILE A 1 98 ? -7.541 -3.949 13.705 1.00 98.12 98 ILE A O 1
ATOM 799 N N . TYR A 1 99 ? -5.364 -3.383 13.643 1.00 98.12 99 TYR A N 1
ATOM 800 C CA . TYR A 1 99 ? -5.289 -2.899 15.021 1.00 98.12 99 TYR A CA 1
ATOM 801 C C . TYR A 1 99 ? -6.332 -1.808 15.303 1.00 98.12 99 TYR A C 1
ATOM 803 O O . TYR A 1 99 ? -7.033 -1.855 16.316 1.00 98.12 99 TYR A O 1
ATOM 811 N N . LEU A 1 100 ? -6.493 -0.848 14.388 1.00 97.38 100 LEU A N 1
ATOM 812 C CA . LEU A 1 100 ? -7.477 0.227 14.507 1.00 97.38 100 LEU A CA 1
ATOM 813 C C . LEU A 1 100 ? -8.916 -0.306 14.540 1.00 97.38 100 LEU A C 1
ATOM 815 O O . LEU A 1 100 ? -9.734 0.222 15.290 1.00 97.38 100 LEU A O 1
ATOM 819 N N . MET A 1 101 ? -9.241 -1.319 13.731 1.00 97.81 101 MET A N 1
ATOM 820 C CA . MET A 1 101 ? -10.586 -1.904 13.703 1.00 97.81 101 MET A CA 1
ATOM 821 C C . MET A 1 101 ? -10.876 -2.726 14.963 1.00 97.81 101 MET A C 1
ATOM 823 O O . MET A 1 101 ? -11.966 -2.605 15.522 1.00 97.81 101 MET A O 1
ATOM 827 N N . ILE A 1 102 ? -9.902 -3.513 15.435 1.00 97.38 102 ILE A N 1
ATOM 828 C CA . ILE A 1 102 ? -10.038 -4.336 16.646 1.00 97.38 102 ILE A CA 1
ATOM 829 C C . ILE A 1 102 ? -10.213 -3.453 17.883 1.00 97.38 102 ILE A C 1
ATOM 831 O O . ILE A 1 102 ? -11.172 -3.623 18.629 1.00 97.38 102 ILE A O 1
ATOM 835 N N . THR A 1 103 ? -9.344 -2.458 18.068 1.00 97.12 103 THR A N 1
ATOM 836 C CA . THR A 1 103 ? -9.396 -1.564 19.242 1.00 97.12 103 THR A CA 1
ATOM 837 C C . THR A 1 103 ? -10.663 -0.715 19.310 1.00 97.12 103 THR A C 1
ATOM 839 O O . THR A 1 103 ? -11.065 -0.291 20.390 1.00 97.12 103 THR A O 1
ATOM 842 N N . ARG A 1 104 ? -11.317 -0.476 18.168 1.00 96.06 104 ARG A N 1
ATOM 843 C CA . ARG A 1 104 ? -12.583 0.265 18.080 1.00 96.06 104 ARG A CA 1
ATOM 844 C C . ARG A 1 104 ? -13.821 -0.627 18.076 1.00 96.06 104 ARG A C 1
ATOM 846 O O . ARG A 1 104 ? -14.912 -0.100 17.883 1.00 96.06 104 ARG A O 1
ATOM 853 N N . TRP A 1 105 ? -13.670 -1.941 18.263 1.00 95.25 105 TRP A N 1
ATOM 854 C CA . TRP A 1 105 ? -14.769 -2.912 18.202 1.00 95.25 105 TRP A CA 1
ATOM 855 C C . TRP A 1 105 ? -15.546 -2.888 16.870 1.00 95.25 105 TRP A C 1
ATOM 857 O O . TRP A 1 105 ? -16.724 -3.227 16.802 1.00 95.25 105 TRP A O 1
ATOM 867 N N . GLU A 1 106 ? -14.884 -2.531 15.765 1.00 96.25 106 GLU A N 1
ATOM 868 C CA . GLU A 1 106 ? -15.491 -2.424 14.428 1.00 96.25 106 GLU A CA 1
ATOM 869 C C . GLU A 1 106 ? -15.231 -3.664 13.556 1.00 96.25 106 GLU A C 1
ATOM 871 O O . GLU A 1 106 ? -15.042 -3.565 12.340 1.00 96.25 106 GLU A O 1
ATOM 876 N N . ILE A 1 107 ? -15.255 -4.852 14.165 1.00 96.06 107 ILE A N 1
ATOM 877 C CA . ILE A 1 107 ? -14.925 -6.126 13.506 1.00 96.06 107 ILE A CA 1
ATOM 878 C C . ILE A 1 107 ? -15.829 -6.405 12.298 1.00 96.06 107 ILE A C 1
ATOM 880 O O . ILE A 1 107 ? -15.348 -6.864 11.266 1.00 96.06 107 ILE A O 1
ATOM 884 N N . GLY A 1 108 ? -17.116 -6.047 12.362 1.00 97.12 108 GLY A N 1
ATOM 885 C CA . GLY A 1 108 ? -18.024 -6.209 11.221 1.00 97.12 108 GLY A CA 1
ATOM 886 C C . GLY A 1 108 ? -17.552 -5.450 9.974 1.00 97.12 108 GLY A C 1
ATOM 887 O O . GLY A 1 108 ? -17.553 -5.996 8.873 1.00 97.12 108 GLY A O 1
ATOM 888 N N . LYS A 1 109 ? -17.052 -4.216 10.139 1.00 97.06 109 LYS A N 1
ATOM 889 C CA . LYS A 1 109 ? -16.502 -3.421 9.024 1.00 97.06 109 LYS A CA 1
ATOM 890 C C . LYS A 1 109 ? -15.192 -4.006 8.507 1.00 97.06 109 LYS A C 1
ATOM 892 O O . LYS A 1 109 ? -14.904 -3.862 7.318 1.00 97.06 109 LYS A O 1
ATOM 897 N N . LEU A 1 110 ? -14.395 -4.617 9.385 1.00 98.06 110 LEU A N 1
ATOM 898 C CA . LEU A 1 110 ? -13.168 -5.317 9.009 1.00 98.06 110 LEU A CA 1
ATOM 899 C C . LEU A 1 110 ? -13.487 -6.514 8.112 1.00 98.06 110 LEU A C 1
ATOM 901 O O . LEU A 1 110 ? -12.968 -6.586 7.003 1.00 98.06 110 LEU A O 1
ATOM 905 N N . VAL A 1 111 ? -14.398 -7.387 8.548 1.00 98.12 111 VAL A N 1
ATOM 906 C CA . VAL A 1 111 ? -14.811 -8.577 7.788 1.00 98.12 111 VAL A CA 1
ATOM 907 C C . VAL A 1 111 ? -15.423 -8.186 6.445 1.00 98.12 111 VAL A C 1
ATOM 909 O O . VAL A 1 111 ? -14.980 -8.686 5.415 1.00 98.12 111 VAL A O 1
ATOM 912 N N . ILE A 1 112 ? -16.377 -7.247 6.430 1.00 98.06 112 ILE A N 1
ATOM 913 C CA . ILE A 1 112 ? -17.015 -6.779 5.187 1.00 98.06 112 ILE A CA 1
ATOM 914 C C . ILE A 1 112 ? -15.971 -6.212 4.222 1.00 98.06 112 ILE A C 1
ATOM 916 O O . ILE A 1 112 ? -15.971 -6.554 3.043 1.00 98.06 112 ILE A O 1
ATOM 920 N N . GLY A 1 113 ? -15.065 -5.365 4.713 1.00 98.00 113 GLY A N 1
ATOM 921 C CA . GLY A 1 113 ? -14.027 -4.781 3.872 1.00 98.00 113 GLY A CA 1
ATOM 922 C C . GLY A 1 113 ? -13.066 -5.824 3.310 1.00 98.00 113 GLY A C 1
ATOM 923 O O . GLY A 1 113 ? -12.774 -5.775 2.122 1.00 98.00 113 GLY A O 1
ATOM 924 N N . ILE A 1 114 ? -12.638 -6.804 4.112 1.00 98.06 114 ILE A N 1
ATOM 925 C CA . ILE A 1 114 ? -11.784 -7.904 3.641 1.00 98.06 114 ILE A CA 1
ATOM 926 C C . ILE A 1 114 ? -12.507 -8.738 2.578 1.00 98.06 114 ILE A C 1
ATOM 928 O O . ILE A 1 114 ? -11.914 -9.025 1.543 1.00 98.06 114 ILE A O 1
ATOM 932 N N . MET A 1 115 ? -13.782 -9.084 2.786 1.00 98.12 115 MET A N 1
ATOM 933 C CA . MET A 1 115 ? -14.571 -9.840 1.803 1.00 98.12 115 MET A CA 1
ATOM 934 C C . MET A 1 115 ? -14.689 -9.087 0.475 1.00 98.12 115 MET A C 1
ATOM 936 O O . MET A 1 115 ? -14.404 -9.648 -0.581 1.00 98.12 115 MET A O 1
ATOM 940 N N . LEU A 1 116 ? -15.028 -7.795 0.524 1.00 98.06 116 LEU A N 1
ATOM 941 C CA . LEU A 1 116 ? -15.058 -6.936 -0.663 1.00 98.06 116 LEU A CA 1
ATOM 942 C C . LEU A 1 116 ? -13.676 -6.829 -1.320 1.00 98.06 116 LEU A C 1
ATOM 944 O O . LEU A 1 116 ? -13.567 -6.895 -2.541 1.00 98.06 116 LEU A O 1
ATOM 948 N N . GLY A 1 117 ? -12.618 -6.713 -0.518 1.00 97.56 117 GLY A N 1
ATOM 949 C CA . GLY A 1 117 ? -11.239 -6.701 -0.992 1.00 97.56 117 GLY A CA 1
ATOM 950 C C . GLY A 1 117 ? -10.873 -7.979 -1.743 1.00 97.56 117 GLY A C 1
ATOM 951 O O . GLY A 1 117 ? -10.302 -7.887 -2.820 1.00 97.56 117 GLY A O 1
ATOM 952 N N . ILE A 1 118 ? -11.255 -9.158 -1.243 1.00 96.88 118 ILE A N 1
ATOM 953 C CA . ILE A 1 118 ? -11.020 -10.447 -1.917 1.00 96.88 118 ILE A CA 1
ATOM 954 C C . ILE A 1 118 ? -11.784 -10.514 -3.245 1.00 96.88 118 ILE A C 1
ATOM 956 O O . ILE A 1 118 ? -11.201 -10.883 -4.265 1.00 96.88 118 ILE A O 1
ATOM 960 N N . ILE A 1 119 ? -13.061 -10.113 -3.252 1.00 97.62 119 ILE A N 1
ATOM 961 C CA . ILE A 1 119 ? -13.897 -10.100 -4.463 1.00 97.62 119 ILE A CA 1
ATOM 962 C C . ILE A 1 119 ? -13.291 -9.200 -5.546 1.00 97.62 119 ILE A C 1
ATOM 964 O O . ILE A 1 119 ? -13.319 -9.564 -6.717 1.00 97.62 119 ILE A O 1
ATOM 968 N N . LEU A 1 120 ? -12.722 -8.050 -5.173 1.00 95.88 120 LEU A N 1
ATOM 969 C CA . LEU A 1 120 ? -12.054 -7.137 -6.108 1.00 95.88 120 LEU A CA 1
ATOM 970 C C . LEU A 1 120 ? -10.653 -7.616 -6.506 1.00 95.88 120 LEU A C 1
ATOM 972 O O . LEU A 1 120 ? -10.226 -7.413 -7.641 1.00 95.88 120 LEU A O 1
ATOM 976 N N . PHE A 1 121 ? -9.937 -8.254 -5.584 1.00 94.69 121 PHE A N 1
ATOM 977 C CA . PHE A 1 121 ? -8.565 -8.706 -5.781 1.00 94.69 121 PHE A CA 1
ATOM 978 C C . PHE A 1 121 ? -8.454 -9.755 -6.886 1.00 94.69 121 PHE A C 1
ATOM 980 O O . PHE A 1 121 ? -7.574 -9.655 -7.739 1.00 94.69 121 PHE A O 1
ATOM 987 N N . VAL A 1 122 ? -9.356 -10.737 -6.911 1.00 92.81 122 VAL A N 1
ATOM 988 C CA . VAL A 1 122 ? -9.314 -11.834 -7.890 1.00 92.81 122 VAL A CA 1
ATOM 989 C C . VAL A 1 122 ? -9.388 -11.348 -9.348 1.00 92.81 122 VAL A C 1
ATOM 991 O O . VAL A 1 122 ? -8.450 -11.633 -10.096 1.00 92.81 122 VAL A O 1
ATOM 994 N N . PRO A 1 123 ? -10.424 -10.607 -9.794 1.00 93.31 123 PRO A N 1
ATOM 995 C CA . PRO A 1 123 ? -10.493 -10.135 -11.176 1.00 93.31 123 PRO A CA 1
ATOM 996 C C . PRO A 1 123 ? -9.343 -9.181 -11.499 1.00 93.31 123 PRO A C 1
ATOM 998 O O . PRO A 1 123 ? -8.777 -9.243 -12.588 1.00 93.31 123 PRO A O 1
ATOM 1001 N N . PHE A 1 124 ? -8.934 -8.353 -10.537 1.00 92.31 124 PHE A N 1
ATOM 1002 C CA . PHE A 1 124 ? -7.809 -7.448 -10.716 1.00 92.31 124 PHE A CA 1
ATOM 1003 C C . PHE A 1 124 ? -6.491 -8.199 -10.984 1.00 92.31 124 PHE A C 1
ATOM 1005 O O . PHE A 1 124 ? -5.771 -7.864 -11.924 1.00 92.31 124 PHE A O 1
ATOM 1012 N N . ARG A 1 125 ? -6.214 -9.280 -10.242 1.00 91.69 125 ARG A N 1
ATOM 1013 C CA . ARG A 1 125 ? -5.059 -10.158 -10.491 1.00 91.69 125 ARG A CA 1
ATOM 1014 C C . ARG A 1 125 ? -5.101 -10.821 -11.860 1.00 91.69 125 ARG A C 1
ATOM 1016 O O . ARG A 1 125 ? -4.053 -10.975 -12.484 1.00 91.69 125 ARG A O 1
ATOM 1023 N N . VAL A 1 126 ? -6.282 -11.226 -12.324 1.00 93.19 126 VAL A N 1
ATOM 1024 C CA . VAL A 1 126 ? -6.441 -11.801 -13.667 1.00 93.19 126 VAL A CA 1
ATOM 1025 C C . VAL A 1 126 ? -6.079 -10.765 -14.732 1.00 93.19 126 VAL A C 1
ATOM 1027 O O . VAL A 1 126 ? -5.301 -11.081 -15.633 1.00 93.19 126 VAL A O 1
ATOM 1030 N N . CYS A 1 127 ? -6.562 -9.527 -14.594 1.00 91.00 127 CYS A N 1
ATOM 1031 C CA . CYS A 1 127 ? -6.230 -8.427 -15.502 1.00 91.00 127 CYS A CA 1
ATOM 1032 C C . CYS A 1 127 ? -4.724 -8.136 -15.538 1.00 91.00 127 CYS A C 1
ATOM 1034 O O . CYS A 1 127 ? -4.150 -8.045 -16.620 1.00 91.00 127 CYS A O 1
ATOM 1036 N N . GLU A 1 128 ? -4.074 -8.047 -14.375 1.00 90.56 128 GLU A N 1
ATOM 1037 C CA . GLU A 1 128 ? -2.626 -7.823 -14.282 1.00 90.56 128 GLU A CA 1
ATOM 1038 C C . GLU A 1 128 ? -1.836 -8.932 -14.987 1.00 90.56 128 GLU A C 1
ATOM 1040 O O . GLU A 1 128 ? -0.967 -8.658 -15.814 1.00 90.56 128 GLU A O 1
ATOM 1045 N N . ILE A 1 129 ? -2.160 -10.199 -14.709 1.00 90.12 129 ILE A N 1
ATOM 1046 C CA . ILE A 1 129 ? -1.473 -11.341 -15.326 1.00 90.12 129 ILE A CA 1
ATOM 1047 C C . ILE A 1 129 ? -1.660 -11.328 -16.845 1.00 90.12 129 ILE A C 1
ATOM 1049 O O . ILE A 1 129 ? -0.712 -11.608 -17.579 1.00 90.12 129 ILE A O 1
ATOM 1053 N N . TYR A 1 130 ? -2.867 -11.023 -17.323 1.00 92.56 130 TYR A N 1
ATOM 1054 C CA . TYR A 1 130 ? -3.143 -10.945 -18.753 1.00 92.56 130 TYR A CA 1
ATOM 1055 C C . TYR A 1 130 ? -2.358 -9.806 -19.414 1.00 92.56 130 TYR A C 1
ATOM 1057 O O . TYR A 1 130 ? -1.721 -10.022 -20.444 1.00 92.56 130 TYR A O 1
ATOM 1065 N N . TYR A 1 131 ? -2.322 -8.629 -18.782 1.00 90.56 131 TYR A N 1
ATOM 1066 C CA . TYR A 1 131 ? -1.562 -7.484 -19.275 1.00 90.56 131 TYR A CA 1
ATOM 1067 C C . TYR A 1 131 ? -0.066 -7.793 -19.386 1.00 90.56 131 TYR A C 1
ATOM 1069 O O . TYR A 1 131 ? 0.525 -7.572 -20.442 1.00 90.56 131 TYR A O 1
ATOM 1077 N N . LEU A 1 132 ? 0.536 -8.361 -18.334 1.00 87.69 132 LEU A N 1
ATOM 1078 C CA . LEU A 1 132 ? 1.964 -8.700 -18.309 1.00 87.69 132 LEU A CA 1
ATOM 1079 C C . LEU A 1 132 ? 2.334 -9.810 -19.305 1.00 87.69 132 LEU A C 1
ATOM 1081 O O . LEU A 1 132 ? 3.470 -9.864 -19.769 1.00 87.69 132 LEU A O 1
ATOM 1085 N N . LYS A 1 133 ? 1.395 -10.703 -19.642 1.00 88.25 133 LYS A N 1
ATOM 1086 C CA . LYS A 1 133 ? 1.591 -11.698 -20.710 1.00 88.25 133 LYS A CA 1
ATOM 1087 C C . LYS A 1 133 ? 1.528 -11.075 -22.102 1.00 88.25 133 LYS A C 1
ATOM 1089 O O . LYS A 1 133 ? 2.266 -11.514 -22.976 1.00 88.25 133 LYS A O 1
ATOM 1094 N N . ALA A 1 134 ? 0.653 -10.093 -22.301 1.00 90.44 134 ALA A N 1
ATOM 1095 C CA . ALA A 1 134 ? 0.495 -9.403 -23.577 1.00 90.44 134 ALA A CA 1
ATOM 1096 C C . ALA A 1 134 ? 1.645 -8.425 -23.887 1.00 90.44 134 ALA A C 1
ATOM 1098 O O . ALA A 1 134 ? 1.870 -8.135 -25.056 1.00 90.44 134 ALA A O 1
ATOM 1099 N N . HIS A 1 135 ? 2.376 -7.964 -22.864 1.00 87.88 135 HIS A N 1
ATOM 1100 C CA . HIS A 1 135 ? 3.458 -6.975 -22.981 1.00 87.88 135 HIS A CA 1
ATOM 1101 C C . HIS A 1 135 ? 4.779 -7.509 -22.388 1.00 87.88 135 HIS A C 1
ATOM 1103 O O . HIS A 1 135 ? 5.217 -7.061 -21.322 1.00 87.88 135 HIS A O 1
ATOM 1109 N N . PRO A 1 136 ? 5.418 -8.518 -23.009 1.00 82.06 136 PRO A N 1
ATOM 1110 C CA . PRO A 1 136 ? 6.635 -9.139 -22.481 1.00 82.06 136 PRO A CA 1
ATOM 1111 C C . PRO A 1 136 ? 7.837 -8.182 -22.396 1.00 82.06 136 PRO A C 1
ATOM 1113 O O . PRO A 1 136 ? 8.696 -8.368 -21.535 1.00 82.06 136 PRO A O 1
ATOM 1116 N N . GLU A 1 137 ? 7.890 -7.136 -23.221 1.00 78.38 137 GLU A N 1
ATOM 1117 C CA . GLU A 1 137 ? 8.906 -6.073 -23.192 1.00 78.38 137 GLU A CA 1
ATOM 1118 C C . GLU A 1 137 ? 8.942 -5.316 -21.859 1.00 78.38 137 GLU A C 1
ATOM 1120 O O . GLU A 1 137 ? 9.965 -4.776 -21.448 1.00 78.38 137 GLU A O 1
ATOM 1125 N N . VAL A 1 138 ? 7.827 -5.328 -21.135 1.00 73.00 138 VAL A N 1
ATOM 1126 C CA . VAL A 1 138 ? 7.706 -4.709 -19.819 1.00 73.00 138 VAL A CA 1
ATOM 1127 C C . VAL A 1 138 ? 8.295 -5.617 -18.720 1.00 73.00 138 VAL A C 1
ATOM 1129 O O . VAL A 1 138 ? 8.689 -5.145 -17.650 1.00 73.00 138 VAL A O 1
ATOM 1132 N N . LYS A 1 139 ? 8.416 -6.926 -18.990 1.00 62.84 139 LYS A N 1
ATOM 1133 C CA . LYS A 1 139 ? 8.926 -7.949 -18.063 1.00 62.84 139 LYS A CA 1
ATOM 1134 C C . LYS A 1 139 ? 10.458 -8.004 -18.013 1.00 62.84 139 LYS A C 1
ATOM 1136 O O . LYS A 1 139 ? 11.007 -8.276 -16.946 1.00 62.84 139 LYS A O 1
ATOM 1141 N N . SER A 1 140 ? 11.152 -7.709 -19.116 1.00 56.34 140 SER A N 1
ATOM 1142 C CA . SER A 1 140 ? 12.624 -7.774 -19.203 1.00 56.34 140 SER A CA 1
ATOM 1143 C C . SER A 1 140 ? 13.338 -6.785 -18.272 1.00 56.34 140 SER A C 1
ATOM 1145 O O . SER A 1 140 ? 14.460 -7.034 -17.840 1.00 56.34 140 SER A O 1
ATOM 1147 N N . HIS A 1 141 ? 12.682 -5.694 -17.875 1.00 54.62 141 HIS A N 1
ATOM 1148 C CA . HIS A 1 141 ? 13.249 -4.734 -16.923 1.00 54.62 141 HIS A CA 1
ATOM 1149 C C . HIS A 1 141 ? 13.245 -5.227 -15.467 1.00 54.62 141 HIS A C 1
ATOM 1151 O O . HIS A 1 141 ? 14.087 -4.797 -14.683 1.00 54.62 141 HIS A O 1
ATOM 1157 N N . PHE A 1 142 ? 12.376 -6.175 -15.095 1.00 56.16 142 PHE A N 1
ATOM 1158 C CA . PHE A 1 142 ? 12.444 -6.821 -13.775 1.00 56.16 142 PHE A CA 1
ATOM 1159 C C . PHE A 1 142 ? 13.612 -7.807 -13.667 1.00 56.16 142 PHE A C 1
ATOM 1161 O O . PHE A 1 142 ? 14.134 -8.022 -12.574 1.00 56.16 142 PHE A O 1
ATOM 1168 N N . GLU A 1 143 ? 14.066 -8.377 -14.786 1.00 54.91 143 GLU A N 1
ATOM 1169 C CA . GLU A 1 143 ? 15.249 -9.245 -14.811 1.00 54.91 143 GLU A CA 1
ATOM 1170 C C . GLU A 1 143 ? 16.532 -8.462 -14.494 1.00 54.91 143 GLU A C 1
ATOM 1172 O O . GLU A 1 143 ? 17.414 -8.990 -13.818 1.00 54.91 143 GLU A O 1
ATOM 1177 N N . PHE A 1 144 ? 16.587 -7.173 -14.852 1.00 51.56 144 PHE A N 1
ATOM 1178 C CA . PHE A 1 144 ? 17.676 -6.265 -14.473 1.00 51.56 144 PHE A CA 1
ATOM 1179 C C . PHE A 1 144 ? 17.816 -6.106 -12.948 1.00 51.56 144 PHE A C 1
ATOM 1181 O O . PHE A 1 144 ? 18.929 -6.059 -12.428 1.00 51.56 144 PHE A O 1
ATOM 1188 N N . PHE A 1 145 ? 16.700 -6.098 -12.210 1.00 52.44 145 PHE A N 1
ATOM 1189 C CA . PHE A 1 145 ? 16.700 -6.064 -10.740 1.00 52.44 145 PHE A CA 1
ATOM 1190 C C . PHE A 1 145 ? 16.901 -7.442 -10.092 1.00 52.44 145 PHE A C 1
ATOM 1192 O O . PHE A 1 145 ? 17.165 -7.516 -8.895 1.00 52.44 145 PHE A O 1
ATOM 1199 N N . ARG A 1 146 ? 16.774 -8.528 -10.866 1.00 49.41 146 ARG A N 1
ATOM 1200 C CA . ARG A 1 146 ? 16.936 -9.916 -10.404 1.00 49.41 146 ARG A CA 1
ATOM 1201 C C . ARG A 1 146 ? 18.341 -10.475 -10.654 1.00 49.41 146 ARG A C 1
ATOM 1203 O O . ARG A 1 146 ? 18.674 -11.522 -10.100 1.00 49.41 146 ARG A O 1
ATOM 1210 N N . SER A 1 147 ? 19.160 -9.822 -11.482 1.00 41.84 147 SER A N 1
ATOM 1211 C CA . SER A 1 147 ? 20.559 -10.219 -11.666 1.00 41.84 147 SER A CA 1
ATOM 1212 C C . SER A 1 147 ? 21.278 -10.136 -10.320 1.00 41.84 147 SER A C 1
ATOM 1214 O O . SER A 1 147 ? 21.372 -9.063 -9.726 1.00 41.84 147 SER A O 1
ATOM 1216 N N . LYS A 1 148 ? 21.784 -11.286 -9.860 1.00 46.59 148 LYS A N 1
ATOM 1217 C CA . LYS A 1 148 ? 22.840 -11.349 -8.844 1.00 46.59 148 LYS A CA 1
ATOM 1218 C C . LYS A 1 148 ? 24.014 -10.468 -9.251 1.00 46.59 148 LYS A C 1
ATOM 1220 O O . LYS A 1 148 ? 24.231 -10.291 -10.471 1.00 46.59 148 LYS A O 1
#

Mean predicted aligned error: 4.22 Å